Protein AF-A0A2D7SE80-F1 (afdb_monomer_lite)

Radius of gyration: 27.43 Å; chains: 1; bounding box: 54×26×79 Å

pLDDT: mean 91.44, std 8.78, range [50.44, 97.25]

Foldseek 3Di:
DVVVVVVVVVVVVVVVVVVVVVVVVVVVVCCVPVVVVVVVVVQVVLCPDPQVVVLVVLLVVLLVVCVVPVPDCPSVVSLVVSQVSCVVSVHPRPPDSVD

Secondary structure (DSSP, 8-state):
-HHHHHHHHHHHHHHHHHHHHHHHHHHHHHHHHHHHHHHHHHHHHHHHSHHHHHHHHHHHHHHHHHHH-SS-SHHHHHHHHHHHHHHHHTPPP---TT-

Sequence (99 aa):
MKILNFLKNKLKIIIISLSVVISTAAIIGAGYHFIPRYFDAKQEDRDSSRKCKSYRALAEIAYGLYKADPEGTEWQEKFEEAQKRQAQHKCTTVISISQ

Structure (mmCIF, N/CA/C/O backbone):
data_AF-A0A2D7SE80-F1
#
_entry.id   AF-A0A2D7SE80-F1
#
loop_
_atom_site.group_PDB
_atom_site.id
_atom_site.type_symbol
_atom_site.label_atom_id
_atom_site.label_alt_id
_atom_site.label_comp_id
_atom_site.label_asym_id
_atom_site.label_entity_id
_atom_site.label_seq_id
_atom_site.pdbx_PDB_ins_code
_atom_site.Cartn_x
_atom_site.Cartn_y
_atom_site.Cartn_z
_atom_site.occupancy
_atom_site.B_iso_or_equiv
_atom_site.auth_seq_id
_atom_site.auth_comp_id
_atom_site.auth_asym_id
_atom_site.auth_atom_id
_atom_site.pdbx_PDB_model_num
ATOM 1 N N . MET A 1 1 ? -36.647 -2.352 54.153 1.00 60.62 1 MET A N 1
ATOM 2 C CA . MET A 1 1 ? -35.804 -1.309 53.508 1.00 60.62 1 MET A CA 1
ATOM 3 C C . MET A 1 1 ? -34.444 -1.802 52.986 1.00 60.62 1 MET A C 1
ATOM 5 O O . MET A 1 1 ? -34.109 -1.443 51.865 1.00 60.62 1 MET A O 1
ATOM 9 N N . LYS A 1 2 ? -33.665 -2.629 53.711 1.00 67.06 2 LYS A N 1
ATOM 10 C CA . LYS A 1 2 ? -32.318 -3.081 53.267 1.00 67.06 2 LYS A CA 1
ATOM 11 C C . LYS A 1 2 ? -32.290 -3.835 51.921 1.00 67.06 2 LYS A C 1
ATOM 13 O O . LYS A 1 2 ? -31.430 -3.555 51.093 1.00 67.06 2 LYS A O 1
ATOM 18 N N . ILE A 1 3 ? -33.250 -4.731 51.678 1.00 72.88 3 ILE A N 1
ATOM 19 C CA . ILE A 1 3 ? -33.317 -5.559 50.454 1.00 72.88 3 ILE A CA 1
ATOM 20 C C . ILE A 1 3 ? -33.597 -4.709 49.202 1.00 72.88 3 ILE A C 1
ATOM 22 O O . ILE A 1 3 ? -32.972 -4.902 48.163 1.00 72.88 3 ILE A O 1
ATOM 26 N N . LEU A 1 4 ? -34.474 -3.705 49.318 1.00 78.19 4 LEU A N 1
ATOM 27 C CA . LEU A 1 4 ? -34.814 -2.802 48.214 1.00 78.19 4 LEU A CA 1
ATOM 28 C C . LEU A 1 4 ? -33.612 -1.936 47.791 1.00 78.19 4 LEU A C 1
ATOM 30 O O . LEU A 1 4 ? -33.369 -1.742 46.601 1.00 78.19 4 LEU A O 1
ATOM 34 N N . ASN A 1 5 ? -32.824 -1.459 48.760 1.00 75.81 5 ASN A N 1
ATOM 35 C CA . ASN A 1 5 ? -31.599 -0.701 48.487 1.00 75.81 5 ASN A CA 1
ATOM 36 C C . ASN A 1 5 ? -30.493 -1.580 47.880 1.00 75.81 5 ASN A C 1
ATOM 38 O O . ASN A 1 5 ? -29.761 -1.118 47.006 1.00 75.81 5 ASN A O 1
ATOM 42 N N . PHE A 1 6 ? -30.400 -2.851 48.282 1.00 77.19 6 PHE A N 1
ATOM 43 C CA . PHE A 1 6 ? -29.463 -3.808 47.691 1.00 77.19 6 PHE A CA 1
ATOM 44 C C . PHE A 1 6 ? -29.783 -4.089 46.214 1.00 77.19 6 PHE A C 1
ATOM 46 O O . PHE A 1 6 ? -28.896 -3.987 45.366 1.00 77.19 6 PHE A O 1
ATOM 53 N N . LEU A 1 7 ? -31.055 -4.349 45.888 1.00 81.44 7 LEU A N 1
ATOM 54 C CA . LEU A 1 7 ? -31.514 -4.554 44.508 1.00 81.44 7 LEU A CA 1
ATOM 55 C C . LEU A 1 7 ? -31.289 -3.310 43.636 1.00 81.44 7 LEU A C 1
ATOM 57 O O . LEU A 1 7 ? -30.769 -3.427 42.527 1.00 81.44 7 LEU A O 1
ATOM 61 N N . LYS A 1 8 ? -31.585 -2.107 44.154 1.00 87.44 8 LYS A N 1
ATOM 62 C CA . LYS A 1 8 ? -31.290 -0.841 43.458 1.00 87.44 8 LYS A CA 1
ATOM 63 C C . LYS A 1 8 ? -29.798 -0.663 43.170 1.00 87.44 8 LYS A C 1
ATOM 65 O O . LYS A 1 8 ? -29.448 -0.231 42.075 1.00 87.44 8 LYS A O 1
ATOM 70 N N . ASN A 1 9 ? -28.919 -0.998 44.114 1.00 87.25 9 ASN A N 1
ATOM 71 C CA . ASN A 1 9 ? -27.474 -0.887 43.903 1.00 87.25 9 ASN A CA 1
ATOM 72 C C . ASN A 1 9 ? -26.960 -1.895 42.868 1.00 87.25 9 ASN A C 1
ATOM 74 O O . ASN A 1 9 ? -26.152 -1.524 42.021 1.00 87.25 9 ASN A O 1
ATOM 78 N N . LYS A 1 10 ? -27.458 -3.139 42.875 1.00 90.81 10 LYS A N 1
ATOM 79 C CA . LYS A 1 10 ? -27.120 -4.132 41.841 1.00 90.81 10 LYS A CA 1
ATOM 80 C C . LYS A 1 10 ? -27.593 -3.691 40.454 1.00 90.81 10 LYS A C 1
ATOM 82 O O . LYS A 1 10 ? -26.811 -3.747 39.511 1.00 90.81 10 LYS A O 1
ATOM 87 N N . LEU A 1 11 ? -28.818 -3.173 40.345 1.00 91.81 11 LEU A N 1
ATOM 88 C CA . LEU A 1 11 ? -29.355 -2.655 39.085 1.00 91.81 11 LEU A CA 1
ATOM 89 C C . LEU A 1 11 ? -28.539 -1.466 38.554 1.00 91.81 11 LEU A C 1
ATOM 91 O O . LEU A 1 11 ? -28.218 -1.429 37.371 1.00 91.81 11 LEU A O 1
ATOM 95 N N . LYS A 1 12 ? -28.139 -0.527 39.423 1.00 92.25 12 LYS A N 1
ATOM 96 C CA . LYS A 1 12 ? -27.260 0.591 39.038 1.00 92.25 12 LYS A CA 1
ATOM 97 C C . LYS A 1 12 ? -25.926 0.110 38.468 1.00 92.25 12 LYS A C 1
ATOM 99 O O . LYS A 1 12 ? -25.499 0.620 37.440 1.00 92.25 12 LYS A O 1
ATOM 104 N N . ILE A 1 13 ? -25.292 -0.877 39.105 1.00 93.69 13 ILE A N 1
ATOM 105 C CA . ILE A 1 13 ? -24.028 -1.453 38.621 1.00 93.69 13 ILE A CA 1
ATOM 106 C C . ILE A 1 13 ? -24.221 -2.083 37.237 1.00 93.69 13 ILE A C 1
ATOM 108 O O . ILE A 1 13 ? -23.414 -1.839 36.343 1.00 93.69 13 ILE A O 1
ATOM 112 N N . ILE A 1 14 ? -25.313 -2.829 37.036 1.00 94.19 14 ILE A N 1
ATOM 113 C CA . ILE A 1 14 ? -25.643 -3.436 35.740 1.00 94.19 14 ILE A CA 1
ATOM 114 C C . ILE A 1 14 ? -25.810 -2.356 34.664 1.00 94.19 14 ILE A C 1
ATOM 116 O O . ILE A 1 14 ? -25.189 -2.452 33.608 1.00 94.19 14 ILE A O 1
ATOM 120 N N . ILE A 1 15 ? -26.567 -1.292 34.945 1.00 95.00 15 ILE A N 1
ATOM 121 C CA . ILE A 1 15 ? -26.784 -0.189 33.996 1.00 95.00 15 ILE A CA 1
ATOM 122 C C . ILE A 1 15 ? -25.463 0.500 33.632 1.00 95.00 15 ILE A C 1
ATOM 124 O O . ILE A 1 15 ? -25.201 0.728 32.452 1.00 95.00 15 ILE A O 1
ATOM 128 N N . ILE A 1 16 ? -24.607 0.787 34.619 1.00 95.44 16 ILE A N 1
ATOM 129 C CA . ILE A 1 16 ? -23.292 1.394 34.370 1.00 95.44 16 ILE A CA 1
ATOM 130 C C . ILE A 1 16 ? -22.451 0.464 33.492 1.00 95.44 16 ILE A C 1
ATOM 132 O O . ILE A 1 16 ? -21.923 0.908 32.475 1.00 95.44 16 ILE A O 1
ATOM 136 N N . SER A 1 17 ? -22.390 -0.830 33.814 1.00 95.75 17 SER A N 1
ATOM 137 C CA . SER A 1 17 ? -21.622 -1.793 33.015 1.00 95.75 17 SER A CA 1
ATOM 138 C C . SER A 1 17 ? -22.114 -1.879 31.564 1.00 95.75 17 SER A C 1
ATOM 140 O O . SER A 1 17 ? -21.304 -1.808 30.643 1.00 95.75 17 SER A O 1
ATOM 142 N N . LEU A 1 18 ? -23.433 -1.916 31.343 1.00 96.38 18 LEU A N 1
ATOM 143 C CA . LEU A 1 18 ? -24.036 -1.912 30.008 1.00 96.38 18 LEU A CA 1
ATOM 144 C C . LEU A 1 18 ? -23.699 -0.635 29.241 1.00 96.38 18 LEU A C 1
ATOM 146 O O . LEU A 1 18 ? -23.318 -0.707 28.076 1.00 96.38 18 LEU A O 1
ATOM 150 N N . SER A 1 19 ? -23.786 0.527 29.894 1.00 95.94 19 SER A N 1
ATOM 151 C CA . SER A 1 19 ? -23.466 1.812 29.262 1.00 95.94 19 SER A CA 1
ATOM 152 C C . SER A 1 19 ? -22.011 1.876 28.787 1.00 95.94 19 SER A C 1
ATOM 154 O O . SER A 1 19 ? -21.740 2.354 27.685 1.00 95.94 19 SER A O 1
ATOM 156 N N . VAL A 1 20 ? -21.081 1.318 29.569 1.00 97.25 20 VAL A N 1
ATOM 157 C CA . VAL A 1 20 ? -19.657 1.253 29.220 1.00 97.25 20 VAL A CA 1
ATOM 158 C C . VAL A 1 20 ? -19.429 0.303 28.045 1.00 97.25 20 VAL A C 1
ATOM 160 O O . VAL A 1 20 ? -18.701 0.649 27.112 1.00 97.25 20 VAL A O 1
ATOM 163 N N . VAL A 1 21 ? -20.079 -0.864 28.046 1.00 97.19 21 VAL A N 1
ATOM 164 C CA . VAL A 1 21 ? -19.963 -1.844 26.954 1.00 97.19 21 VAL A CA 1
ATOM 165 C C . VAL A 1 21 ? -20.505 -1.268 25.647 1.00 97.19 21 VAL A C 1
ATOM 167 O O . VAL A 1 21 ? -19.823 -1.331 24.626 1.00 97.19 21 VAL A O 1
ATOM 170 N N . ILE A 1 22 ? -21.686 -0.645 25.679 1.00 96.94 22 ILE A N 1
ATOM 171 C CA . ILE A 1 22 ? -22.304 -0.023 24.499 1.00 96.94 22 ILE A CA 1
ATOM 172 C C . ILE A 1 22 ? -21.423 1.109 23.965 1.00 96.94 22 ILE A C 1
ATOM 174 O O . ILE A 1 22 ? -21.174 1.176 22.763 1.00 96.94 22 ILE A O 1
ATOM 178 N N . SER A 1 23 ? -20.905 1.966 24.850 1.00 96.50 23 SER A N 1
ATOM 179 C CA . SER A 1 23 ? -20.029 3.075 24.451 1.00 96.50 23 SER A CA 1
ATOM 180 C C . SER A 1 23 ? -18.751 2.564 23.785 1.00 96.50 23 SER A C 1
ATOM 182 O O . SER A 1 23 ? -18.360 3.052 22.728 1.00 96.50 23 SER A O 1
ATOM 184 N N . THR A 1 24 ? -18.134 1.530 24.360 1.00 97.00 24 THR A N 1
ATOM 185 C CA . THR A 1 24 ? -16.933 0.902 23.792 1.00 97.00 24 THR A CA 1
ATOM 186 C C . THR A 1 24 ? -17.220 0.287 22.422 1.00 97.00 24 THR A C 1
ATOM 188 O O . THR A 1 24 ? -16.471 0.518 21.474 1.00 97.00 24 THR A O 1
ATOM 191 N N . ALA A 1 25 ? -18.330 -0.444 22.283 1.00 97.00 25 ALA A N 1
ATOM 192 C CA . ALA A 1 25 ? -18.732 -1.045 21.015 1.00 97.00 25 ALA A CA 1
ATOM 193 C C . ALA A 1 25 ? -18.998 0.013 19.931 1.00 97.00 25 ALA A C 1
ATOM 195 O O . ALA A 1 25 ? -18.581 -0.163 18.788 1.00 97.00 25 ALA A O 1
ATOM 196 N N . ALA A 1 26 ? -19.628 1.135 20.292 1.00 96.56 26 ALA A N 1
ATOM 197 C CA . ALA A 1 26 ? -19.876 2.240 19.371 1.00 96.56 26 ALA A CA 1
ATOM 198 C C . ALA A 1 26 ? -18.570 2.874 18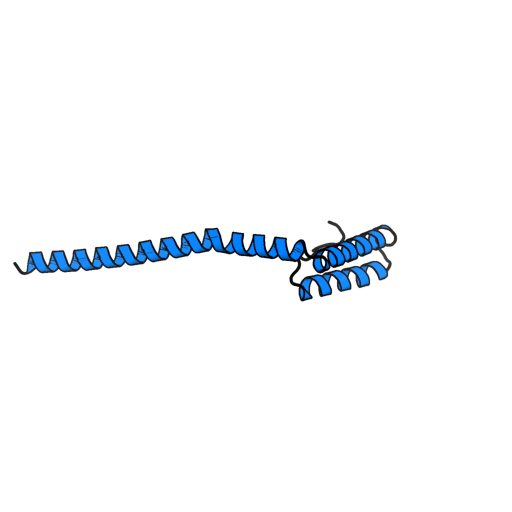.864 1.00 96.56 26 ALA A C 1
ATOM 200 O O . ALA A 1 26 ? -18.437 3.120 17.667 1.00 96.56 26 ALA A O 1
ATOM 201 N N . ILE A 1 27 ? -17.583 3.084 19.744 1.00 96.62 27 ILE A N 1
ATOM 202 C CA . ILE A 1 27 ? -16.270 3.629 19.362 1.00 96.62 27 ILE A CA 1
ATOM 203 C C . ILE A 1 27 ? -15.535 2.666 18.426 1.00 96.62 27 ILE A C 1
ATOM 205 O O . ILE A 1 27 ? -15.004 3.096 17.404 1.00 96.62 27 ILE A O 1
ATOM 209 N N . ILE A 1 28 ? -15.533 1.367 18.739 1.00 96.56 28 ILE A N 1
ATOM 210 C CA . ILE A 1 28 ? -14.903 0.347 17.889 1.00 96.56 28 ILE A CA 1
ATOM 211 C C . ILE A 1 28 ? -15.589 0.293 16.521 1.00 96.56 28 ILE A C 1
ATOM 213 O O . ILE A 1 28 ? -14.906 0.300 15.499 1.00 96.56 28 ILE A O 1
ATOM 217 N N . GLY A 1 29 ? -16.925 0.291 16.487 1.00 95.88 29 GLY A N 1
ATOM 218 C CA . GLY A 1 29 ? -17.696 0.284 15.244 1.00 95.88 29 GLY A CA 1
ATOM 219 C C . GLY A 1 29 ? -17.434 1.521 14.384 1.00 95.88 29 GLY A C 1
ATOM 220 O O . GLY A 1 29 ? -17.197 1.402 13.182 1.00 95.88 29 GLY A O 1
ATOM 221 N N . ALA A 1 30 ? -17.393 2.706 15.001 1.00 95.25 30 ALA A N 1
ATOM 222 C CA . ALA A 1 30 ? -17.019 3.938 14.316 1.00 95.25 30 ALA A CA 1
ATOM 223 C C . ALA A 1 30 ? -15.579 3.861 13.783 1.00 95.25 30 ALA A C 1
ATOM 225 O O . ALA A 1 30 ? -15.341 4.155 12.613 1.00 95.25 30 ALA A O 1
ATOM 226 N N . GLY A 1 31 ? -14.627 3.405 14.600 1.00 95.19 31 GLY A N 1
ATOM 227 C CA . GLY A 1 31 ? -13.240 3.207 14.187 1.00 95.19 31 GLY A CA 1
ATOM 228 C C . GLY A 1 31 ? -13.127 2.284 12.974 1.00 95.19 31 GLY A C 1
ATOM 229 O O . GLY A 1 31 ? -12.521 2.658 11.974 1.00 95.19 31 GLY A O 1
ATOM 230 N N . TYR A 1 32 ? -13.790 1.129 13.011 1.00 95.06 32 TYR A N 1
ATOM 231 C CA . TYR A 1 32 ? -13.813 0.170 11.906 1.00 95.06 32 TYR A CA 1
ATOM 232 C C . TYR A 1 32 ? -14.368 0.770 10.605 1.00 95.06 32 TYR A C 1
ATOM 234 O O . TYR A 1 32 ? -13.901 0.431 9.523 1.00 95.06 32 TYR A O 1
ATOM 242 N N . HIS A 1 33 ? -15.333 1.687 10.692 1.00 93.44 33 HIS A N 1
ATOM 243 C CA . HIS A 1 33 ? -15.935 2.312 9.517 1.00 93.44 33 HIS A CA 1
ATOM 244 C C . HIS A 1 33 ? -15.133 3.501 8.964 1.00 93.44 33 HIS A C 1
ATOM 246 O O . HIS A 1 33 ? -14.958 3.629 7.751 1.00 93.44 33 HIS A O 1
ATOM 252 N N . PHE A 1 34 ? -14.665 4.399 9.835 1.00 93.75 34 PHE A N 1
ATOM 253 C CA . PHE A 1 34 ? -14.061 5.670 9.423 1.00 93.75 34 PHE A CA 1
ATOM 254 C C . PHE A 1 34 ? -12.554 5.578 9.191 1.00 93.75 34 PHE A C 1
ATOM 256 O O . PHE A 1 34 ? -12.039 6.252 8.300 1.00 93.75 34 PHE A O 1
ATOM 263 N N . ILE A 1 35 ? -11.843 4.753 9.966 1.00 93.88 35 ILE A N 1
ATOM 264 C CA . ILE A 1 35 ? -10.381 4.667 9.886 1.00 93.88 35 ILE A CA 1
ATOM 265 C C . ILE A 1 35 ? -9.921 4.161 8.507 1.00 93.88 35 ILE A C 1
ATOM 267 O O . ILE A 1 35 ? -9.071 4.831 7.917 1.00 93.88 35 ILE A O 1
ATOM 271 N N . PRO A 1 36 ? -10.477 3.068 7.937 1.00 94.81 36 PRO A N 1
ATOM 272 C CA . PRO A 1 36 ? -10.071 2.607 6.608 1.00 94.81 36 PRO A CA 1
ATOM 273 C C . PRO A 1 36 ? -10.310 3.667 5.532 1.00 94.81 36 PRO A C 1
ATOM 275 O O . PRO A 1 36 ? -9.379 4.039 4.830 1.00 94.81 36 PRO A O 1
ATOM 278 N N . ARG A 1 37 ? -11.507 4.269 5.500 1.00 93.88 37 ARG A N 1
ATOM 279 C CA . ARG A 1 37 ? -11.847 5.323 4.528 1.00 93.88 37 ARG A CA 1
ATOM 280 C C . ARG A 1 37 ? -10.913 6.524 4.590 1.00 93.88 37 ARG A C 1
ATOM 282 O O . ARG A 1 37 ? -10.563 7.087 3.557 1.00 93.88 37 ARG A O 1
ATOM 289 N N . TYR A 1 38 ? -10.519 6.933 5.794 1.00 93.62 38 TYR A N 1
ATOM 290 C CA . TYR A 1 38 ? -9.548 8.007 5.958 1.00 93.62 38 TYR A CA 1
ATOM 291 C C . TYR A 1 38 ? -8.189 7.629 5.355 1.00 93.62 38 TYR A C 1
ATOM 293 O O . TYR A 1 38 ? -7.572 8.445 4.669 1.00 93.62 38 TYR A O 1
ATOM 301 N N . PHE A 1 39 ? -7.715 6.403 5.592 1.00 93.88 39 PHE A N 1
ATOM 302 C CA . PHE A 1 39 ? -6.457 5.933 5.018 1.00 93.88 39 PHE A CA 1
ATOM 303 C C . PHE A 1 39 ? -6.523 5.775 3.500 1.00 93.88 39 PHE A C 1
ATOM 305 O O . PHE A 1 39 ? -5.559 6.168 2.843 1.00 93.88 39 PHE A O 1
ATOM 312 N N . ASP A 1 40 ? -7.645 5.299 2.961 1.00 94.56 40 ASP A N 1
ATOM 313 C CA . ASP A 1 40 ? -7.878 5.158 1.522 1.00 94.56 40 ASP A CA 1
ATOM 314 C C . ASP A 1 40 ? -7.836 6.521 0.829 1.00 94.56 40 ASP A C 1
ATOM 316 O O . ASP A 1 40 ? -7.031 6.724 -0.076 1.00 94.56 40 ASP A O 1
ATOM 320 N N . ALA A 1 41 ? -8.593 7.505 1.325 1.00 95.00 41 ALA A N 1
ATOM 321 C CA . ALA A 1 41 ? -8.575 8.866 0.782 1.00 95.00 41 ALA A CA 1
ATOM 322 C C . ALA A 1 41 ? -7.172 9.493 0.857 1.00 95.00 41 ALA A C 1
ATOM 324 O O . ALA A 1 41 ? -6.714 10.179 -0.056 1.00 95.00 41 ALA A O 1
ATOM 325 N N . LYS A 1 42 ? -6.441 9.226 1.944 1.00 95.38 42 LYS A N 1
ATOM 326 C CA . LYS A 1 42 ? -5.064 9.705 2.101 1.00 95.38 42 LYS A CA 1
ATOM 327 C C . LYS A 1 42 ? -4.086 8.990 1.163 1.00 95.38 42 LYS A C 1
ATOM 329 O O . LYS A 1 42 ? -3.049 9.563 0.828 1.00 95.38 42 LYS A O 1
ATOM 334 N N . GLN A 1 43 ? -4.339 7.729 0.818 1.00 95.31 43 GLN A N 1
ATOM 335 C CA . GLN A 1 43 ? -3.550 6.982 -0.161 1.00 95.31 43 GLN A CA 1
ATOM 336 C C . GLN A 1 43 ? -3.840 7.488 -1.573 1.00 95.31 43 GLN A C 1
ATOM 338 O O . GLN A 1 43 ? -2.900 7.721 -2.324 1.00 95.31 43 GLN A O 1
ATOM 343 N N . GLU A 1 44 ? -5.106 7.741 -1.893 1.00 95.94 44 GLU A N 1
ATOM 344 C CA . GLU A 1 44 ? -5.536 8.320 -3.164 1.00 95.94 44 GLU A CA 1
ATOM 345 C C . GLU A 1 44 ? -4.887 9.690 -3.405 1.00 95.94 44 GLU A C 1
ATOM 347 O O . GLU A 1 44 ? -4.301 9.920 -4.463 1.00 95.94 44 GLU A O 1
ATOM 352 N N . ASP A 1 45 ? -4.884 10.567 -2.398 1.00 95.94 45 ASP A N 1
ATOM 353 C CA . ASP A 1 45 ? -4.202 11.863 -2.467 1.00 95.94 45 ASP A CA 1
ATOM 354 C C . ASP A 1 45 ? -2.697 11.707 -2.762 1.00 95.94 45 ASP A C 1
ATOM 356 O O . ASP A 1 45 ? -2.172 12.322 -3.697 1.00 95.94 45 ASP A O 1
ATOM 360 N N . ARG A 1 46 ? -2.004 10.802 -2.049 1.00 94.25 46 ARG A N 1
ATOM 361 C CA . ARG A 1 46 ? -0.587 10.491 -2.319 1.00 94.25 46 ARG A CA 1
ATOM 362 C C . ARG A 1 46 ? -0.377 9.976 -3.737 1.00 94.25 46 ARG A C 1
ATOM 364 O O . ARG A 1 46 ? 0.521 10.457 -4.432 1.00 94.25 46 ARG A O 1
ATOM 371 N N . ASP A 1 47 ? -1.195 9.030 -4.174 1.00 95.25 47 ASP A N 1
ATOM 372 C CA . ASP A 1 47 ? -1.102 8.417 -5.496 1.00 95.25 47 ASP A CA 1
ATOM 373 C C . ASP A 1 47 ? -1.402 9.417 -6.619 1.00 95.25 47 ASP A C 1
ATOM 375 O O . ASP A 1 47 ? -0.847 9.305 -7.716 1.00 95.25 47 ASP A O 1
ATOM 379 N N . SER A 1 48 ? -2.222 10.433 -6.341 1.00 95.44 48 SER A N 1
ATOM 380 C CA . SER A 1 48 ? -2.520 11.526 -7.267 1.00 95.44 48 SER A CA 1
ATOM 381 C C . SER A 1 48 ? -1.345 12.497 -7.456 1.00 95.44 48 SER A C 1
ATOM 383 O O . SER A 1 48 ? -1.307 13.242 -8.448 1.00 95.44 48 SER A O 1
ATOM 385 N N . SER A 1 49 ? -0.364 12.471 -6.545 1.00 96.62 49 SER A N 1
ATOM 386 C CA . SER A 1 49 ? 0.807 13.340 -6.590 1.00 96.62 49 SER A CA 1
ATOM 387 C C . SER A 1 49 ? 1.666 13.091 -7.832 1.00 96.62 49 SER A C 1
ATOM 389 O O . SER A 1 49 ? 1.771 11.980 -8.360 1.00 96.62 49 SER A O 1
ATOM 391 N N . ARG A 1 50 ? 2.371 14.139 -8.278 1.00 96.31 50 ARG A N 1
ATOM 392 C CA . ARG A 1 50 ? 3.293 14.057 -9.423 1.00 96.31 50 ARG A CA 1
ATOM 393 C C . ARG A 1 50 ? 4.367 12.978 -9.237 1.00 96.31 50 ARG A C 1
ATOM 395 O O . ARG A 1 50 ? 4.753 12.339 -10.211 1.00 96.31 50 ARG A O 1
ATOM 402 N N . LYS A 1 51 ? 4.839 12.768 -8.003 1.00 95.31 51 LYS A N 1
ATOM 403 C CA . LYS A 1 51 ? 5.866 11.764 -7.689 1.00 95.31 51 LYS A CA 1
ATOM 404 C C . LYS A 1 51 ? 5.343 10.348 -7.923 1.00 95.31 51 LYS A C 1
ATOM 406 O O . LYS A 1 51 ? 5.922 9.628 -8.727 1.00 95.31 51 LYS A O 1
ATOM 411 N N . CYS A 1 52 ? 4.222 9.981 -7.299 1.00 96.12 52 CYS A N 1
ATOM 412 C CA . CYS A 1 52 ? 3.664 8.635 -7.437 1.00 96.12 52 CYS A CA 1
ATOM 413 C C . CYS A 1 52 ? 3.225 8.331 -8.876 1.00 96.12 52 CYS A C 1
ATOM 415 O O . CYS A 1 52 ? 3.500 7.240 -9.372 1.00 96.12 52 CYS A O 1
ATOM 417 N N . LYS A 1 53 ? 2.661 9.317 -9.589 1.00 95.75 53 LYS A N 1
ATOM 418 C CA . LYS A 1 53 ? 2.393 9.206 -11.033 1.00 95.75 53 LYS A CA 1
ATOM 419 C C . LYS A 1 53 ? 3.663 8.933 -11.840 1.00 95.75 53 LYS A C 1
ATOM 421 O O . LYS A 1 53 ? 3.674 8.030 -12.667 1.00 95.75 53 LYS A O 1
ATOM 426 N N . SER A 1 54 ? 4.748 9.661 -11.568 1.00 95.75 54 SER A N 1
ATOM 427 C CA . SER A 1 54 ? 6.028 9.453 -12.256 1.00 95.75 54 SER A CA 1
ATOM 428 C C . SER A 1 54 ? 6.629 8.075 -11.981 1.00 95.75 54 SER A C 1
ATOM 430 O O . SER A 1 54 ? 7.235 7.500 -12.878 1.00 95.75 54 SER A O 1
ATOM 432 N N . TYR A 1 55 ? 6.493 7.539 -10.767 1.00 95.19 55 TYR A N 1
ATOM 433 C CA . TYR A 1 55 ? 7.026 6.210 -10.453 1.00 95.19 55 TYR A CA 1
ATOM 434 C C . TYR A 1 55 ? 6.177 5.093 -11.056 1.00 95.19 55 TYR A C 1
ATOM 436 O O . TYR A 1 55 ? 6.723 4.078 -11.469 1.00 95.19 55 TYR A O 1
ATOM 444 N N . ARG A 1 56 ? 4.857 5.292 -11.170 1.00 94.25 56 ARG A N 1
ATOM 445 C CA . ARG A 1 56 ? 3.982 4.375 -11.911 1.00 94.25 56 ARG A CA 1
ATOM 446 C C . ARG A 1 56 ? 4.332 4.350 -13.400 1.00 94.25 56 ARG A C 1
ATOM 448 O O . ARG A 1 56 ? 4.499 3.271 -13.947 1.00 94.25 56 ARG A O 1
ATOM 455 N N . ALA A 1 57 ? 4.578 5.513 -14.003 1.00 94.69 57 ALA A N 1
ATOM 456 C CA . ALA A 1 57 ? 5.074 5.589 -15.377 1.00 94.69 57 ALA A CA 1
ATOM 457 C C . ALA A 1 57 ? 6.431 4.876 -15.551 1.00 94.69 57 ALA A C 1
ATOM 459 O O . ALA A 1 57 ? 6.668 4.242 -16.571 1.00 94.69 57 ALA A O 1
ATOM 460 N N . LEU A 1 58 ? 7.320 4.923 -14.550 1.00 94.69 58 LEU A N 1
ATOM 461 C CA . LEU A 1 58 ? 8.579 4.168 -14.585 1.00 94.69 58 LEU A CA 1
ATOM 462 C C . LEU A 1 58 ? 8.347 2.646 -14.577 1.00 94.69 58 LEU A C 1
ATOM 464 O O . LEU A 1 58 ? 9.020 1.930 -15.314 1.00 94.69 58 LEU A O 1
ATOM 468 N N . ALA A 1 59 ? 7.376 2.159 -13.798 1.00 94.31 59 ALA A N 1
ATOM 469 C CA . ALA A 1 59 ? 6.976 0.752 -13.824 1.00 94.31 59 ALA A CA 1
ATOM 470 C C . AL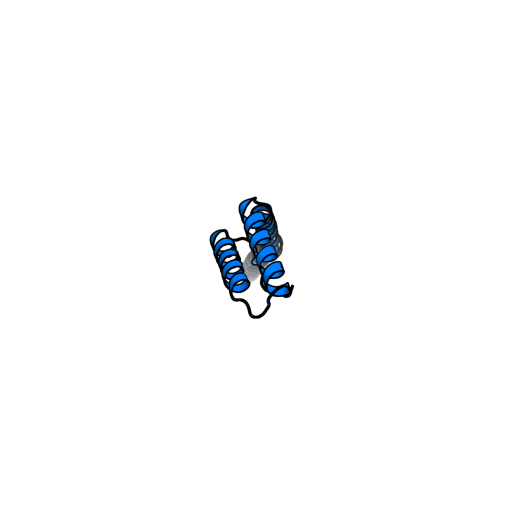A A 1 59 ? 6.335 0.355 -15.171 1.00 94.31 59 ALA A C 1
ATOM 472 O O . ALA A 1 59 ? 6.592 -0.735 -15.671 1.00 94.31 59 ALA A O 1
ATOM 473 N N . GLU A 1 60 ? 5.559 1.245 -15.796 1.00 93.50 60 GLU A N 1
ATOM 474 C CA . GLU A 1 60 ? 5.001 1.034 -17.143 1.00 93.50 60 GLU A CA 1
ATOM 475 C C . GLU A 1 60 ? 6.096 0.975 -18.218 1.00 93.50 60 GLU A C 1
ATOM 477 O O . GLU A 1 60 ? 6.039 0.135 -19.114 1.00 93.50 60 GLU A O 1
ATOM 482 N N . ILE A 1 61 ? 7.131 1.816 -18.111 1.00 94.12 61 ILE A N 1
ATOM 483 C CA . ILE A 1 61 ? 8.313 1.747 -18.983 1.00 94.12 61 ILE A CA 1
ATOM 484 C C . ILE A 1 61 ? 9.022 0.405 -18.799 1.00 94.12 61 ILE A C 1
ATOM 486 O O . ILE A 1 61 ? 9.339 -0.253 -19.787 1.00 94.12 61 ILE A O 1
ATOM 490 N N . ALA A 1 62 ? 9.226 -0.027 -17.551 1.00 94.56 62 ALA A N 1
ATOM 491 C CA . ALA A 1 62 ? 9.801 -1.335 -17.262 1.00 94.56 62 ALA A CA 1
ATOM 492 C C . ALA A 1 62 ? 8.977 -2.467 -17.896 1.00 94.56 62 ALA A C 1
ATOM 494 O O . ALA A 1 62 ? 9.537 -3.374 -18.500 1.00 94.56 62 ALA A O 1
ATOM 495 N N . TYR A 1 63 ? 7.647 -2.383 -17.857 1.00 93.62 63 TYR A N 1
ATOM 496 C CA . TYR A 1 63 ? 6.792 -3.349 -18.544 1.00 93.62 63 TYR A CA 1
ATOM 497 C C . TYR A 1 63 ? 6.931 -3.321 -20.068 1.00 93.62 63 TYR A C 1
ATOM 499 O O . TYR A 1 63 ? 6.966 -4.376 -20.703 1.00 93.62 63 TYR A O 1
ATOM 507 N N . GLY A 1 64 ? 7.039 -2.132 -20.664 1.00 93.50 64 GLY A N 1
ATOM 508 C CA . GLY A 1 64 ? 7.321 -1.989 -22.091 1.00 93.50 64 GLY A CA 1
ATOM 509 C C . GLY A 1 64 ? 8.635 -2.665 -22.490 1.00 93.50 64 GLY A C 1
ATOM 510 O O . GLY A 1 64 ? 8.672 -3.380 -23.489 1.00 93.50 64 GLY A O 1
ATOM 511 N N . LEU A 1 65 ? 9.677 -2.502 -21.669 1.00 94.75 65 LEU A N 1
ATOM 512 C CA . LEU A 1 65 ? 10.969 -3.164 -21.850 1.00 94.75 65 LEU A CA 1
ATOM 513 C C . LEU A 1 65 ? 10.853 -4.686 -21.696 1.00 94.75 65 LEU A C 1
ATOM 515 O O . LEU A 1 65 ? 11.323 -5.406 -22.566 1.00 94.75 65 LEU A O 1
ATOM 519 N N . TYR A 1 66 ? 10.153 -5.175 -20.667 1.00 94.31 66 TYR A N 1
ATOM 520 C CA . TYR A 1 66 ? 9.915 -6.610 -20.465 1.00 94.31 66 TYR A CA 1
ATOM 521 C C . TYR A 1 66 ? 9.189 -7.252 -21.651 1.00 94.31 66 TYR A C 1
ATOM 523 O O . TYR A 1 66 ? 9.520 -8.356 -22.064 1.00 94.31 66 TYR A O 1
ATOM 531 N N . LYS A 1 67 ? 8.199 -6.562 -22.229 1.00 94.44 67 LYS A N 1
ATOM 532 C CA . LYS A 1 67 ? 7.497 -7.047 -23.425 1.00 94.44 67 LYS A CA 1
ATOM 533 C C . LYS A 1 67 ? 8.395 -7.132 -24.655 1.00 94.44 67 LYS A C 1
ATOM 535 O O . LYS A 1 67 ? 8.165 -7.998 -2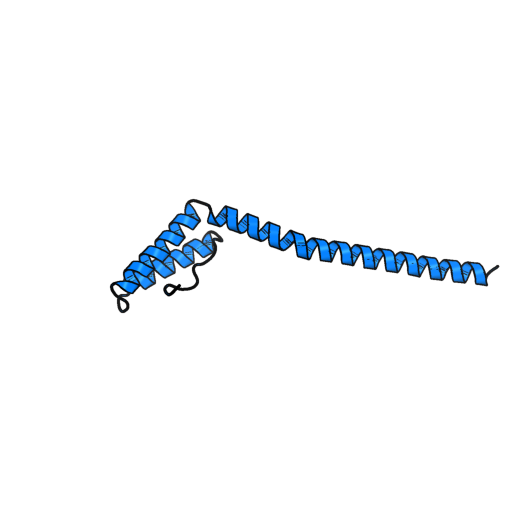5.494 1.00 94.44 67 LYS A O 1
ATOM 540 N N . ALA A 1 68 ? 9.336 -6.203 -24.794 1.00 94.25 68 ALA A N 1
ATOM 541 C CA . ALA A 1 68 ? 10.247 -6.154 -25.930 1.00 94.25 68 ALA A CA 1
ATOM 542 C C . ALA A 1 68 ? 11.380 -7.181 -25.797 1.00 94.25 68 ALA A C 1
ATOM 544 O O . ALA A 1 68 ? 11.711 -7.847 -26.775 1.00 94.25 68 ALA A O 1
ATOM 545 N N . ASP A 1 69 ? 11.938 -7.317 -24.594 1.00 94.12 69 ASP A N 1
ATOM 546 C CA . ASP A 1 69 ? 13.015 -8.246 -24.266 1.00 94.12 69 ASP A CA 1
ATOM 547 C C . ASP A 1 69 ? 12.834 -8.806 -22.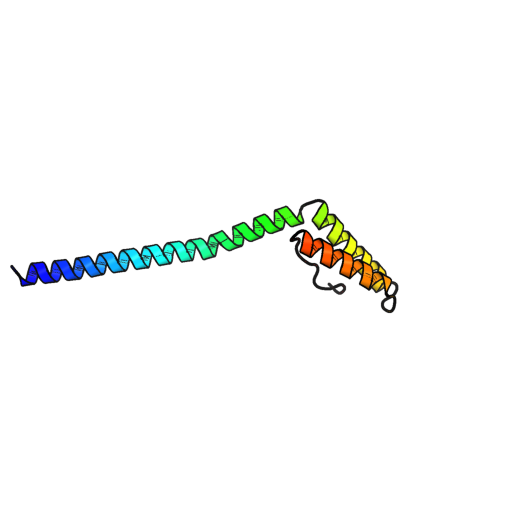840 1.00 94.12 69 ASP A C 1
ATOM 549 O O . ASP A 1 69 ? 13.309 -8.213 -21.865 1.00 94.12 69 ASP A O 1
ATOM 553 N N . PRO A 1 70 ? 12.134 -9.947 -22.694 1.00 91.19 70 PRO A N 1
ATOM 554 C CA . PRO A 1 70 ? 11.895 -10.567 -21.392 1.00 91.19 70 PRO A CA 1
ATOM 555 C C . PRO A 1 70 ? 13.168 -11.070 -20.700 1.00 91.19 70 PRO A C 1
ATOM 557 O O . PRO A 1 70 ? 13.214 -11.105 -19.471 1.00 91.19 70 PRO A O 1
ATOM 560 N N . GLU A 1 71 ? 14.181 -11.465 -21.477 1.00 93.12 71 GLU A N 1
ATOM 561 C CA . GLU A 1 71 ? 15.448 -12.020 -20.978 1.00 93.12 71 GLU A CA 1
ATOM 562 C C . GLU A 1 71 ? 16.471 -10.918 -20.649 1.00 93.12 71 GLU A C 1
ATOM 564 O O . GLU A 1 71 ? 17.453 -11.160 -19.944 1.00 93.12 71 GLU A O 1
ATOM 569 N N . GLY A 1 72 ? 16.237 -9.696 -21.135 1.00 90.50 72 GLY A N 1
ATOM 570 C CA . GLY A 1 72 ? 17.035 -8.520 -20.815 1.00 90.50 72 GLY A CA 1
ATOM 571 C C . GLY A 1 72 ? 16.947 -8.125 -19.338 1.00 90.50 72 GLY A C 1
ATOM 572 O O . GLY A 1 72 ? 15.957 -8.368 -18.656 1.00 90.50 72 GLY A O 1
ATOM 573 N N . THR A 1 73 ? 17.980 -7.466 -18.816 1.00 93.12 73 THR A N 1
ATOM 574 C CA . THR A 1 73 ? 18.023 -7.025 -17.407 1.00 93.12 73 THR A CA 1
ATOM 575 C C . THR A 1 73 ? 17.519 -5.595 -17.207 1.00 93.12 73 THR A C 1
ATOM 577 O O . THR A 1 73 ? 17.215 -5.193 -16.086 1.00 93.12 73 THR A O 1
ATOM 580 N N . GLU A 1 74 ? 17.389 -4.811 -18.281 1.00 93.62 74 GLU A N 1
ATOM 581 C CA . GLU A 1 74 ? 17.041 -3.386 -18.198 1.00 93.62 74 GLU A CA 1
ATOM 582 C C . GLU A 1 74 ? 15.660 -3.164 -17.567 1.00 93.62 74 GLU A C 1
ATOM 584 O O . GLU A 1 74 ? 15.477 -2.272 -16.735 1.00 93.62 74 GLU A O 1
ATOM 589 N N . TRP A 1 75 ? 14.680 -4.006 -17.906 1.00 94.19 75 TRP A N 1
ATOM 590 C CA . TRP A 1 75 ? 13.353 -3.914 -17.303 1.00 94.19 75 TRP A CA 1
ATOM 591 C C . TRP A 1 75 ? 13.382 -4.199 -15.798 1.00 94.19 75 TRP A C 1
ATOM 593 O O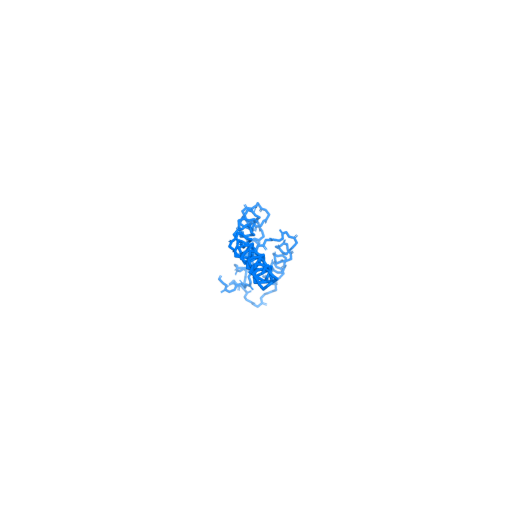 . TRP A 1 75 ? 12.636 -3.564 -15.050 1.00 94.19 75 TRP A O 1
ATOM 603 N N . GLN A 1 76 ? 14.250 -5.110 -15.341 1.00 94.12 76 GLN A N 1
ATOM 604 C CA . GLN A 1 76 ? 14.374 -5.479 -13.928 1.00 94.12 76 GLN A CA 1
ATOM 605 C C . GLN A 1 76 ? 14.855 -4.278 -13.121 1.00 94.12 76 GLN A C 1
ATOM 607 O O . GLN A 1 76 ? 14.199 -3.876 -12.161 1.00 94.12 76 GLN A O 1
ATOM 612 N N . GLU A 1 77 ? 15.931 -3.634 -13.577 1.00 94.19 77 GLU A N 1
ATOM 613 C CA . GLU A 1 77 ? 16.497 -2.451 -12.928 1.00 94.19 77 GLU A CA 1
ATOM 614 C C . GLU A 1 77 ? 15.478 -1.306 -12.837 1.00 94.19 77 GLU A C 1
ATOM 616 O O . GLU A 1 77 ? 15.306 -0.690 -11.780 1.00 94.19 77 GLU A O 1
ATOM 621 N N . LYS A 1 78 ? 14.749 -1.034 -13.930 1.00 94.19 78 LYS A N 1
ATOM 622 C CA . LYS A 1 78 ? 13.727 0.026 -13.965 1.00 94.19 78 LYS A CA 1
ATOM 623 C C . LYS A 1 78 ? 12.546 -0.281 -13.053 1.00 94.19 78 LYS A C 1
ATOM 625 O O . LYS A 1 78 ? 12.027 0.628 -12.399 1.00 94.19 78 LYS A O 1
ATOM 630 N N . PHE A 1 79 ? 12.127 -1.542 -12.982 1.00 94.81 79 PHE A N 1
ATOM 631 C CA . PHE A 1 79 ? 11.044 -1.950 -12.098 1.00 94.81 79 PHE A CA 1
ATOM 632 C C . PHE A 1 79 ? 11.459 -1.866 -10.629 1.00 94.81 79 PHE A C 1
ATOM 634 O O . PHE A 1 79 ? 10.731 -1.288 -9.824 1.00 94.81 79 PHE A O 1
ATOM 641 N N . GLU A 1 80 ? 12.648 -2.346 -10.269 1.00 94.31 80 GLU A N 1
ATOM 642 C CA . GLU A 1 80 ? 13.176 -2.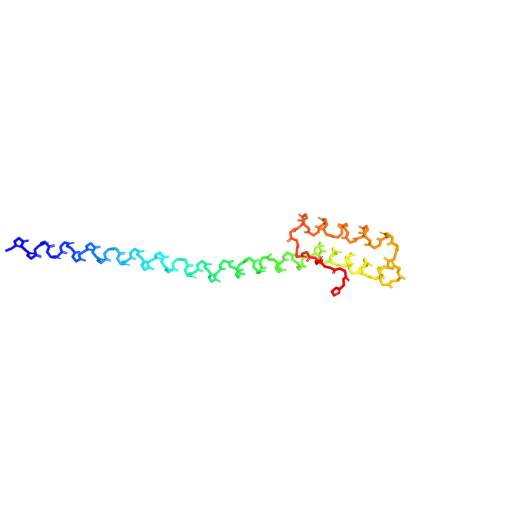228 -8.907 1.00 94.31 80 GLU A CA 1
ATOM 643 C C . GLU A 1 80 ? 13.332 -0.766 -8.473 1.00 94.31 80 GLU A C 1
ATOM 645 O O . GLU A 1 80 ? 12.968 -0.398 -7.350 1.00 94.31 80 GLU A O 1
ATOM 650 N N . GLU A 1 81 ? 13.808 0.102 -9.370 1.00 94.88 81 GLU A N 1
ATOM 651 C CA . GLU A 1 81 ? 13.884 1.543 -9.130 1.00 94.88 81 GLU A CA 1
ATOM 652 C C . GLU A 1 81 ? 12.493 2.143 -8.869 1.00 94.88 81 GLU A C 1
ATOM 654 O O . GLU A 1 81 ? 12.322 2.923 -7.921 1.00 94.88 81 GLU A O 1
ATOM 659 N N . ALA A 1 82 ? 11.489 1.764 -9.667 1.00 94.94 82 ALA A N 1
ATOM 660 C CA . ALA A 1 82 ? 10.106 2.191 -9.476 1.00 94.94 82 ALA A CA 1
ATOM 661 C C . ALA A 1 82 ? 9.564 1.745 -8.111 1.00 94.94 82 ALA A C 1
ATOM 663 O O . ALA A 1 82 ? 9.071 2.583 -7.351 1.00 94.94 82 ALA A O 1
ATOM 664 N N . GLN A 1 83 ? 9.739 0.469 -7.759 1.00 95.00 83 GLN A N 1
ATOM 665 C CA . GLN A 1 83 ? 9.292 -0.102 -6.486 1.00 95.00 83 GLN A CA 1
ATOM 666 C C . GLN A 1 83 ? 9.948 0.588 -5.292 1.00 95.00 83 GLN A C 1
ATOM 668 O O . GLN A 1 83 ? 9.273 0.998 -4.343 1.00 95.00 83 GLN A O 1
ATOM 673 N N . LYS A 1 84 ? 11.266 0.798 -5.356 1.00 95.50 84 LYS A N 1
ATOM 674 C CA . LYS A 1 84 ? 12.023 1.495 -4.313 1.00 95.50 84 LYS A CA 1
ATOM 675 C C . LYS A 1 84 ? 11.496 2.912 -4.097 1.00 95.50 84 LYS A C 1
ATOM 677 O O . LYS A 1 84 ? 11.299 3.328 -2.955 1.00 95.50 84 LYS A O 1
ATOM 682 N N . ARG A 1 85 ? 11.235 3.656 -5.175 1.00 95.12 85 ARG A N 1
ATOM 683 C CA . ARG A 1 85 ? 10.714 5.031 -5.102 1.00 95.12 85 ARG A CA 1
ATOM 684 C C . ARG A 1 85 ? 9.267 5.085 -4.615 1.00 95.12 85 ARG A C 1
ATOM 686 O O . ARG A 1 85 ? 8.935 5.959 -3.814 1.00 95.12 85 ARG A O 1
ATOM 693 N N . GLN A 1 86 ? 8.426 4.140 -5.035 1.00 95.31 86 GLN A N 1
ATOM 694 C CA . GLN A 1 86 ? 7.057 3.996 -4.535 1.00 95.31 86 GLN A CA 1
ATOM 695 C C . GLN A 1 86 ? 7.045 3.719 -3.029 1.00 95.31 86 GLN A C 1
ATOM 697 O O . GLN A 1 86 ? 6.334 4.408 -2.297 1.00 95.31 86 GLN A O 1
ATOM 702 N N . ALA A 1 87 ? 7.893 2.805 -2.548 1.00 94.69 87 ALA A N 1
ATOM 703 C CA . ALA A 1 87 ? 8.028 2.504 -1.125 1.00 94.69 87 ALA A CA 1
ATOM 704 C C . ALA A 1 87 ? 8.517 3.720 -0.316 1.00 94.69 87 ALA A C 1
ATOM 706 O O . ALA A 1 87 ? 7.923 4.066 0.706 1.00 94.69 87 ALA A O 1
ATOM 707 N N . GLN A 1 88 ? 9.544 4.429 -0.803 1.00 94.94 88 GLN A N 1
ATOM 708 C CA . GLN A 1 88 ? 10.063 5.648 -0.162 1.00 94.94 88 GLN A CA 1
ATOM 709 C C . GLN A 1 88 ? 9.000 6.745 -0.025 1.00 94.94 88 GLN A C 1
ATOM 711 O O . GLN A 1 88 ? 8.961 7.457 0.980 1.00 94.94 88 GLN A O 1
ATOM 716 N N . HIS A 1 89 ? 8.124 6.876 -1.023 1.00 94.06 89 HIS A N 1
ATOM 717 C CA . HIS A 1 89 ? 7.074 7.891 -1.049 1.00 94.06 89 HIS A CA 1
ATOM 718 C C . HIS A 1 89 ? 5.700 7.398 -0.581 1.00 94.06 89 HIS A C 1
ATOM 720 O O . HIS A 1 89 ? 4.747 8.177 -0.603 1.00 94.06 89 HIS A O 1
ATOM 726 N N . LYS A 1 90 ? 5.605 6.156 -0.082 1.00 95.25 90 LYS A N 1
ATOM 727 C CA . LYS A 1 90 ? 4.354 5.535 0.390 1.00 95.25 90 LYS A CA 1
ATOM 728 C C . LYS A 1 90 ? 3.242 5.584 -0.669 1.00 95.25 90 LYS A C 1
ATOM 730 O O . LYS A 1 90 ? 2.070 5.797 -0.344 1.00 95.25 90 LYS A O 1
ATOM 735 N N . CYS A 1 91 ? 3.635 5.451 -1.931 1.00 95.06 91 CYS A N 1
ATOM 736 C CA . CYS A 1 91 ? 2.725 5.262 -3.051 1.00 95.06 91 CYS A CA 1
ATOM 737 C C . CYS A 1 91 ? 2.198 3.826 -3.034 1.00 95.06 91 CYS A C 1
ATOM 739 O O . CYS A 1 91 ? 2.858 2.933 -2.498 1.00 95.06 91 CYS A O 1
ATOM 741 N N . THR A 1 92 ? 1.063 3.587 -3.682 1.00 94.19 92 THR A N 1
ATOM 742 C CA . THR A 1 92 ? 0.610 2.222 -3.945 1.00 94.19 92 THR A CA 1
ATOM 743 C C . THR A 1 92 ? 1.606 1.539 -4.876 1.00 94.19 92 THR A C 1
ATOM 745 O O . THR A 1 92 ? 1.898 2.037 -5.968 1.00 94.19 92 THR A O 1
ATOM 748 N N . THR A 1 93 ? 2.156 0.425 -4.405 1.00 88.19 93 THR A N 1
ATOM 749 C CA . THR A 1 93 ? 3.177 -0.370 -5.086 1.00 88.19 93 THR A CA 1
ATOM 750 C C . THR A 1 93 ? 2.575 -1.103 -6.282 1.00 88.19 93 THR A C 1
ATOM 752 O O . THR A 1 93 ? 1.487 -1.669 -6.175 1.00 88.19 93 THR A O 1
ATOM 755 N N . VAL A 1 94 ? 3.276 -1.123 -7.416 1.00 84.06 94 VAL A N 1
ATOM 756 C CA . VAL A 1 94 ? 2.875 -1.945 -8.569 1.00 84.06 94 VAL A CA 1
ATOM 757 C C . VAL A 1 94 ? 3.425 -3.348 -8.343 1.00 84.06 94 VAL A C 1
ATOM 759 O O . VAL A 1 94 ? 4.629 -3.538 -8.305 1.00 84.06 94 VAL A O 1
ATOM 762 N N . ILE A 1 95 ? 2.569 -4.340 -8.111 1.00 76.75 95 ILE A N 1
ATOM 763 C CA . ILE A 1 95 ? 2.996 -5.618 -7.508 1.00 76.75 95 ILE A CA 1
ATOM 764 C C . ILE A 1 95 ? 3.625 -6.556 -8.548 1.00 76.75 95 ILE A C 1
ATOM 766 O O . ILE A 1 95 ? 4.445 -7.405 -8.202 1.00 76.75 95 ILE A O 1
ATOM 770 N N . SER A 1 96 ? 3.303 -6.377 -9.828 1.00 73.38 96 SER A N 1
ATOM 771 C CA . SER A 1 96 ? 3.868 -7.187 -10.901 1.00 73.38 96 SER A CA 1
ATOM 772 C C . SER A 1 96 ? 3.972 -6.422 -12.207 1.00 73.38 96 SER A C 1
ATOM 774 O O . SER A 1 96 ? 3.119 -5.601 -12.529 1.00 73.38 96 SER A O 1
ATOM 776 N N . ILE A 1 97 ? 4.972 -6.793 -12.997 1.00 68.12 97 ILE A N 1
ATOM 777 C CA . ILE A 1 97 ? 5.124 -6.349 -14.382 1.00 68.12 97 ILE A CA 1
ATOM 778 C C . ILE A 1 97 ? 4.094 -7.029 -15.297 1.00 68.12 97 ILE A C 1
ATOM 780 O O . ILE A 1 97 ? 3.791 -6.516 -16.357 1.00 68.12 97 ILE A O 1
ATOM 784 N N . SER A 1 98 ? 3.502 -8.155 -14.897 1.00 58.38 98 SER A N 1
ATOM 785 C CA . SER A 1 98 ? 2.519 -8.900 -15.698 1.00 58.38 98 SER A CA 1
ATOM 786 C C . SER A 1 98 ? 1.057 -8.473 -15.489 1.00 58.38 98 SER A C 1
ATOM 788 O O . SER A 1 98 ? 0.168 -9.231 -15.875 1.00 58.38 98 SER A O 1
ATOM 790 N N . GLN A 1 99 ? 0.803 -7.342 -14.821 1.00 50.44 99 GLN A N 1
ATOM 791 C CA . GLN A 1 99 ? -0.553 -6.862 -14.517 1.00 50.44 99 GLN A CA 1
ATOM 792 C C . GLN A 1 99 ? -1.129 -5.988 -15.629 1.00 50.44 99 GLN A C 1
ATOM 794 O O . GLN A 1 99 ? -0.382 -5.139 -16.162 1.00 50.44 99 GLN A O 1
#